Protein AF-A0A060CJ76-F1 (afdb_monomer_lite)

Organism: NCBI:txid335379

Foldseek 3Di:
DDDDLVCCVVVDDPPDQDAMAEQAPLVVRQVSSCVSVVDDAYEHAEHQQFAFAFPPDDHTAHDLVRSLVRVLVNVVVVHYYDYVVQAQAFCPDPNWDWDDPPDTTTTDRARLRNHCAGNVRHGDPSVVSNVVSVCVNDPDDDD

Secondary structure (DSSP, 8-state):
----HHHHHHH--TTSPP-EEESS-HHHHHHHHHHHS-SS--EEEEEESS---BTTSPPP---HHHHHHHHHHHHHTT-EEEEETSB--B--TT---EEESSSEEEBPSB--TT-SB-TTS---TTHHHHHHHHTTTSPPPP-

pLDDT: mean 92.79, std 8.97, range [59.31, 98.69]

InterPro domains:
  IPR001944 Glycoside hydrolase, family 35 [PR00742] (43-58)
  IPR001944 Glycoside hydrolase, family 35 [PR00742] (79-94)
  IPR001944 Glycoside hydrolase, family 35 [PR00742] (105-121)
  IPR001944 Glycoside hydrolase, family 35 [PTHR23421] (7-123)
  IPR017853 Glycoside hydrolase superfamily [SSF51445] (10-125)
  IPR031330 Glycoside hydrolase 35, catalytic domain [PF01301] (5-123)

Radius of gyration: 16.58 Å; chains: 1; bounding box: 44×36×41 Å

Structure (mmCIF, N/CA/C/O backbone):
data_AF-A0A060CJ76-F1
#
_entry.id   AF-A0A060CJ76-F1
#
loop_
_atom_site.group_PDB
_atom_site.id
_atom_site.type_symbol
_atom_site.label_atom_id
_atom_site.label_alt_id
_atom_site.label_comp_id
_atom_site.label_asym_id
_atom_site.label_entity_id
_atom_site.label_seq_id
_atom_site.pdbx_PDB_ins_code
_atom_site.Cartn_x
_atom_site.Cartn_y
_atom_site.Cartn_z
_atom_site.occupancy
_atom_site.B_iso_or_equiv
_atom_site.auth_seq_id
_atom_site.auth_comp_id
_atom_site.auth_asym_id
_atom_site.auth_atom_id
_atom_site.pdbx_PDB_model_num
ATOM 1 N N . ASP A 1 1 ? 7.734 -1.065 7.237 1.00 71.12 1 ASP A N 1
ATOM 2 C CA . ASP A 1 1 ? 6.276 -0.966 7.427 1.00 71.12 1 ASP A CA 1
ATOM 3 C C . ASP A 1 1 ? 5.897 0.174 8.327 1.00 71.12 1 ASP A C 1
ATOM 5 O O . ASP A 1 1 ? 6.659 0.521 9.222 1.00 71.12 1 ASP A O 1
ATOM 9 N N . GLN A 1 2 ? 4.733 0.737 8.042 1.00 89.31 2 GLN A N 1
ATOM 10 C CA . GLN A 1 2 ? 4.087 1.817 8.774 1.00 89.31 2 GLN A CA 1
ATOM 11 C C . GLN A 1 2 ? 2.781 1.249 9.388 1.00 89.31 2 GLN A C 1
ATOM 13 O O . GLN A 1 2 ? 2.511 0.064 9.218 1.00 89.31 2 GLN A O 1
ATOM 18 N N . PRO A 1 3 ? 1.986 2.017 10.146 1.00 93.62 3 PRO A N 1
ATOM 19 C CA . PRO A 1 3 ? 2.357 3.260 10.793 1.00 93.62 3 PRO A CA 1
ATOM 20 C C . PRO A 1 3 ? 3.233 2.997 12.020 1.00 93.62 3 PRO A C 1
ATOM 22 O O . PRO A 1 3 ? 2.982 2.089 12.807 1.00 93.62 3 PRO A O 1
ATOM 25 N N . GLU A 1 4 ? 4.232 3.855 12.207 1.00 95.81 4 GLU A N 1
ATOM 26 C CA . GLU A 1 4 ? 4.876 4.057 13.504 1.00 95.81 4 GLU A CA 1
ATOM 27 C C . GLU A 1 4 ? 4.220 5.263 14.206 1.00 95.81 4 GLU A C 1
ATOM 29 O O . GLU A 1 4 ? 3.794 6.200 13.519 1.00 95.81 4 GLU A O 1
ATOM 34 N N . PRO A 1 5 ? 4.171 5.327 15.552 1.00 96.38 5 PRO A N 1
ATOM 35 C CA . PRO A 1 5 ? 3.492 6.415 16.271 1.00 96.38 5 PRO A CA 1
ATOM 36 C C . PRO A 1 5 ? 3.932 7.825 15.846 1.00 96.38 5 PRO A C 1
ATOM 38 O O . PRO A 1 5 ? 3.129 8.753 15.732 1.00 96.38 5 PRO A O 1
ATOM 41 N N . TRP A 1 6 ? 5.223 8.000 15.556 1.00 96.75 6 TRP A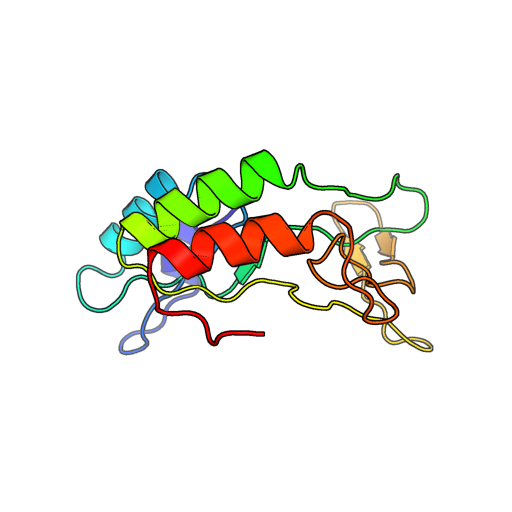 N 1
ATOM 42 C CA . TRP A 1 6 ? 5.762 9.287 15.122 1.00 96.75 6 TRP A CA 1
ATOM 43 C C . TRP A 1 6 ? 5.315 9.685 13.708 1.00 96.75 6 TRP A C 1
ATOM 45 O O . TRP A 1 6 ? 5.239 10.882 13.431 1.00 96.75 6 TRP A O 1
ATOM 55 N N . MET A 1 7 ? 5.006 8.719 12.834 1.00 97.25 7 MET A N 1
ATOM 56 C CA . MET A 1 7 ? 4.479 8.979 11.490 1.00 97.25 7 MET A CA 1
ATOM 57 C C . MET A 1 7 ? 3.061 9.532 11.589 1.00 97.25 7 MET A C 1
ATOM 59 O O . MET A 1 7 ? 2.778 10.570 11.003 1.00 97.25 7 MET A O 1
ATOM 63 N N . LEU A 1 8 ? 2.208 8.908 12.408 1.00 96.88 8 LEU A N 1
ATOM 64 C CA . LEU A 1 8 ? 0.836 9.374 12.641 1.00 96.88 8 LEU A CA 1
ATOM 65 C C . LEU A 1 8 ? 0.837 10.767 13.270 1.00 96.88 8 LEU A C 1
ATOM 67 O O . LEU A 1 8 ? 0.200 11.682 12.756 1.00 96.88 8 LEU A O 1
ATOM 71 N N . LYS A 1 9 ? 1.649 10.975 14.314 1.00 95.50 9 LYS A N 1
ATOM 72 C CA . LYS A 1 9 ? 1.756 12.277 14.987 1.00 95.50 9 LYS A CA 1
ATOM 73 C C . LYS A 1 9 ? 2.182 13.411 14.048 1.00 95.50 9 LYS A C 1
ATOM 75 O O . LYS A 1 9 ? 1.726 14.537 14.222 1.00 95.50 9 LYS A O 1
ATOM 80 N N . ARG A 1 10 ? 3.089 13.148 13.101 1.00 96.69 10 ARG A N 1
ATOM 81 C CA . ARG A 1 10 ? 3.631 14.173 12.188 1.00 96.69 10 ARG A CA 1
ATOM 82 C C . ARG A 1 10 ? 2.855 14.303 10.877 1.00 96.69 10 ARG A C 1
ATOM 84 O O . ARG A 1 10 ? 2.895 15.371 10.282 1.00 96.69 10 ARG A O 1
ATOM 91 N N . GLY A 1 11 ? 2.197 13.236 10.431 1.00 96.31 11 GLY A N 1
ATOM 92 C CA . GLY A 1 11 ? 1.440 13.185 9.179 1.00 96.31 11 GLY A CA 1
ATOM 93 C C . GLY A 1 11 ? -0.042 13.533 9.324 1.00 96.31 11 GLY A C 1
ATOM 94 O O . GLY A 1 11 ? -0.719 13.708 8.318 1.00 96.31 11 GLY A O 1
ATOM 95 N N . SER A 1 12 ? -0.559 13.632 10.553 1.00 95.94 12 SER A N 1
ATOM 96 C CA . SER A 1 12 ? -1.958 13.991 10.814 1.00 95.94 12 SER A CA 1
ATOM 97 C C . SER A 1 12 ? -2.188 15.502 10.907 1.00 95.94 12 SER A C 1
ATOM 99 O O . SER A 1 12 ? -1.306 16.252 11.330 1.00 95.94 12 SER A O 1
ATOM 101 N N . LEU A 1 13 ? -3.415 15.932 10.602 1.00 96.81 13 LEU A N 1
ATOM 102 C CA . LEU A 1 13 ? -3.913 17.279 10.885 1.00 96.81 13 LEU A CA 1
ATOM 103 C C . LEU A 1 13 ? -5.213 17.203 11.701 1.00 96.81 13 LEU A C 1
ATOM 105 O O . LEU A 1 13 ? -6.013 16.289 11.479 1.00 96.81 13 LEU A O 1
ATOM 109 N N . PRO A 1 14 ? -5.466 18.162 12.614 1.00 95.12 14 PRO A N 1
ATOM 110 C CA . PRO A 1 14 ? -6.712 18.205 13.371 1.00 95.12 14 PRO A CA 1
ATOM 111 C C . PRO A 1 14 ? -7.944 18.209 12.459 1.00 95.12 14 PRO A C 1
ATOM 113 O O . PRO A 1 14 ? -8.014 18.971 11.497 1.00 95.12 14 PRO A O 1
ATOM 116 N N . GLY A 1 15 ? -8.926 17.367 12.785 1.00 94.56 15 GLY A N 1
ATOM 117 C CA . GLY A 1 15 ? -10.188 17.264 12.046 1.00 94.56 15 GLY A CA 1
ATOM 118 C C . GLY A 1 15 ? -10.144 16.388 10.790 1.00 94.56 15 GLY A C 1
ATOM 119 O O . GLY A 1 15 ? -11.200 16.141 10.214 1.00 94.56 15 GLY A O 1
ATOM 120 N N . LEU A 1 16 ? -8.974 15.882 10.381 1.00 97.19 16 LEU A N 1
ATOM 121 C CA . LEU A 1 16 ? -8.864 14.934 9.269 1.00 97.19 16 LEU A CA 1
ATOM 122 C C . LEU A 1 16 ? -8.815 13.490 9.778 1.00 97.19 16 LEU A C 1
ATOM 124 O O . LEU A 1 16 ? -8.145 13.189 10.767 1.00 97.19 16 LEU A O 1
ATOM 128 N N . HIS A 1 17 ? -9.524 12.587 9.094 1.00 97.88 17 HIS A N 1
ATOM 129 C CA . HIS A 1 17 ? -9.546 11.170 9.458 1.00 97.88 17 HIS A CA 1
ATOM 130 C C . HIS A 1 17 ? -8.209 10.504 9.128 1.00 97.88 17 HIS A C 1
ATOM 132 O O . HIS A 1 17 ? -7.734 10.587 7.997 1.00 97.88 17 HIS A O 1
ATOM 138 N N . MET A 1 18 ? -7.612 9.826 10.106 1.00 98.06 18 MET A N 1
ATOM 139 C CA . MET A 1 18 ? -6.364 9.093 9.906 1.00 98.06 18 MET A CA 1
ATOM 140 C C . MET A 1 18 ? -6.621 7.694 9.349 1.00 98.06 18 MET A C 1
ATOM 142 O O . MET A 1 18 ? -7.508 6.973 9.803 1.00 98.06 18 MET A O 1
ATOM 146 N N . THR A 1 19 ? -5.778 7.301 8.402 1.00 97.88 19 THR A N 1
ATOM 147 C CA . THR A 1 19 ? -5.668 5.936 7.877 1.00 97.88 19 THR A CA 1
ATOM 148 C C . THR A 1 19 ? -4.204 5.503 7.948 1.00 97.88 19 THR A C 1
ATOM 150 O O . THR A 1 19 ? -3.343 6.291 8.350 1.00 97.88 19 THR A O 1
ATOM 153 N N . ALA A 1 20 ? -3.914 4.253 7.606 1.00 97.19 20 ALA A N 1
ATOM 154 C CA . ALA A 1 20 ? -2.566 3.699 7.656 1.00 97.19 20 ALA A CA 1
ATOM 155 C C . ALA A 1 20 ? -2.183 3.003 6.342 1.00 97.19 20 ALA A C 1
ATOM 157 O O . ALA A 1 20 ? -3.060 2.677 5.550 1.00 97.19 20 ALA A O 1
ATOM 158 N N . SER A 1 21 ? -0.889 2.749 6.143 1.00 97.62 21 SER A N 1
ATOM 159 C CA . SER A 1 21 ? -0.358 1.998 4.997 1.00 97.62 21 SER A CA 1
ATOM 160 C C . SER A 1 21 ? 0.602 0.916 5.489 1.00 97.62 21 SER A C 1
ATOM 162 O O . SER A 1 21 ? 1.498 1.208 6.284 1.00 97.62 21 SER A O 1
ATOM 164 N N . PHE A 1 22 ? 0.404 -0.336 5.079 1.00 97.38 22 PHE A N 1
ATOM 165 C CA . PHE A 1 22 ? 1.219 -1.484 5.497 1.00 97.38 22 PHE A CA 1
ATOM 166 C C . PHE A 1 22 ? 0.949 -2.722 4.644 1.00 97.38 22 PHE A C 1
ATOM 168 O O . PHE A 1 22 ? -0.153 -2.890 4.150 1.00 97.38 22 PHE A O 1
ATOM 175 N N . GLY A 1 23 ? 1.925 -3.624 4.521 1.00 93.62 23 GLY A N 1
ATOM 176 C CA . GLY A 1 23 ? 1.761 -4.895 3.793 1.00 93.62 23 GLY A CA 1
ATOM 177 C C . GLY A 1 23 ? 1.665 -6.146 4.670 1.00 93.62 23 GLY A C 1
ATOM 178 O O . GLY A 1 23 ? 1.495 -7.246 4.162 1.00 93.62 23 GLY A O 1
ATOM 179 N N . SER A 1 24 ? 1.843 -6.013 5.988 1.00 95.00 24 SER A N 1
ATOM 180 C CA . SER A 1 24 ? 1.803 -7.143 6.923 1.00 95.00 24 SER A CA 1
ATOM 181 C C . SER A 1 24 ? 1.626 -6.687 8.371 1.00 95.00 24 SER A C 1
ATOM 183 O O . SER A 1 24 ? 1.742 -5.494 8.678 1.00 95.00 24 SER A O 1
ATOM 185 N N . ARG A 1 25 ? 1.424 -7.660 9.271 1.00 97.00 25 ARG A N 1
ATOM 186 C CA . ARG A 1 25 ? 1.213 -7.468 10.714 1.00 97.00 25 ARG A CA 1
ATOM 187 C C . ARG A 1 25 ? -0.020 -6.617 10.980 1.00 97.00 25 ARG A C 1
ATOM 189 O O . ARG A 1 25 ? -0.002 -5.734 11.838 1.00 97.00 25 ARG A O 1
ATOM 196 N N . SER A 1 26 ? -1.090 -6.904 10.240 1.00 97.56 26 SER A N 1
ATOM 197 C CA . SER A 1 26 ? -2.334 -6.133 10.263 1.00 97.56 26 SER A CA 1
ATOM 198 C C . SER A 1 26 ? -2.845 -5.852 11.677 1.00 97.56 26 SER A C 1
ATOM 200 O O . SER A 1 26 ? -3.227 -4.724 11.967 1.00 97.56 26 SER A O 1
ATOM 202 N N . ASP A 1 27 ? -2.781 -6.826 12.585 1.00 97.38 27 ASP A N 1
ATOM 203 C CA . ASP A 1 27 ? -3.251 -6.654 13.963 1.00 97.38 27 ASP A CA 1
ATOM 204 C C . ASP A 1 27 ? -2.476 -5.560 14.731 1.00 97.38 27 ASP A C 1
ATOM 206 O O . ASP A 1 27 ? -3.053 -4.584 15.210 1.00 97.38 27 ASP A O 1
ATOM 210 N N . GLU A 1 28 ? -1.143 -5.648 14.739 1.00 98.00 28 GLU A N 1
ATOM 211 C CA . GLU A 1 28 ? -0.247 -4.666 15.371 1.00 98.00 28 GLU A CA 1
ATOM 212 C C . GLU A 1 28 ? -0.423 -3.260 14.764 1.00 98.00 28 GLU A C 1
ATOM 214 O O . GLU A 1 28 ? -0.433 -2.238 15.465 1.00 98.00 28 GLU A O 1
ATOM 219 N N . ARG A 1 29 ? -0.571 -3.190 13.434 1.00 97.94 29 ARG A N 1
ATOM 220 C CA . ARG A 1 29 ? -0.695 -1.917 12.707 1.00 97.94 29 ARG A CA 1
ATOM 221 C C . ARG A 1 29 ? -2.043 -1.248 12.941 1.00 97.94 29 ARG A C 1
ATOM 223 O O . ARG A 1 29 ? -2.092 -0.028 13.123 1.00 97.94 29 ARG A O 1
ATOM 230 N N . LEU A 1 30 ? -3.116 -2.030 13.009 1.00 98.25 30 LEU A N 1
ATOM 231 C CA . LEU A 1 30 ? -4.449 -1.540 13.337 1.00 98.25 30 LEU A CA 1
ATOM 232 C C . LEU A 1 30 ? -4.554 -1.086 14.797 1.00 98.25 30 LEU A C 1
ATOM 234 O O . LEU A 1 30 ? -5.196 -0.068 15.056 1.00 98.25 30 LEU A O 1
ATOM 238 N N . ASP A 1 31 ? -3.877 -1.754 15.734 1.00 98.19 31 ASP A N 1
ATOM 239 C CA . ASP A 1 31 ? -3.800 -1.301 17.130 1.00 98.19 31 ASP A CA 1
ATOM 240 C C . ASP A 1 31 ? -3.072 0.039 17.250 1.00 98.19 31 ASP A C 1
ATOM 242 O O . ASP A 1 31 ? -3.553 0.967 17.911 1.00 98.19 31 ASP A O 1
ATOM 246 N N . THR A 1 32 ? -1.953 0.183 16.536 1.00 98.25 32 THR A N 1
ATOM 247 C CA . THR A 1 32 ? -1.203 1.444 16.484 1.00 98.25 32 THR A CA 1
ATOM 248 C C . THR A 1 32 ? -2.054 2.575 15.904 1.00 98.25 32 THR A C 1
ATOM 250 O O . THR A 1 32 ? -2.068 3.681 16.456 1.00 98.25 32 THR A O 1
ATOM 253 N N . LEU A 1 33 ? -2.804 2.308 14.826 1.00 98.06 33 LEU A N 1
ATOM 254 C CA . LEU A 1 33 ? -3.738 3.275 14.247 1.00 98.06 33 LEU A CA 1
ATOM 255 C C . LEU A 1 33 ? -4.857 3.631 15.233 1.00 98.06 33 LEU A C 1
ATOM 257 O O . LEU A 1 33 ? -5.110 4.814 15.448 1.00 98.06 33 LEU A O 1
ATOM 261 N N . ARG A 1 34 ? -5.500 2.645 15.872 1.00 98.12 34 ARG A N 1
ATOM 262 C CA . ARG A 1 34 ? -6.609 2.877 16.814 1.00 98.12 34 ARG A CA 1
ATOM 263 C C . ARG A 1 34 ? -6.187 3.724 18.013 1.00 98.12 34 ARG A C 1
ATOM 265 O O . ARG A 1 34 ? -6.968 4.562 18.454 1.00 98.12 34 ARG A O 1
ATOM 272 N N . ALA A 1 35 ? -4.959 3.563 18.508 1.00 97.81 35 ALA A N 1
ATOM 273 C CA . ALA A 1 35 ? -4.432 4.388 19.596 1.00 97.81 35 ALA A CA 1
ATOM 274 C C . ALA A 1 35 ? -4.355 5.887 19.237 1.00 97.81 35 ALA A C 1
ATOM 276 O O . ALA A 1 35 ? -4.461 6.735 20.121 1.00 97.81 35 ALA A O 1
ATOM 277 N N . HIS A 1 36 ? -4.196 6.218 17.951 1.00 97.06 36 HIS A N 1
ATOM 278 C CA . HIS A 1 36 ? -4.121 7.599 17.462 1.00 97.06 36 HIS A CA 1
ATOM 279 C C . HIS A 1 36 ? -5.444 8.091 16.867 1.00 97.06 36 HIS A C 1
ATOM 281 O O . HIS A 1 36 ? -5.713 9.287 16.924 1.00 97.06 36 HIS A O 1
ATOM 287 N N . GLN A 1 37 ? -6.279 7.185 16.350 1.00 97.12 37 GLN A N 1
ATOM 288 C CA . GLN A 1 37 ? -7.626 7.443 15.847 1.00 97.12 37 GLN A CA 1
ATOM 289 C C . GLN A 1 37 ? -8.653 6.635 16.660 1.00 97.12 37 GLN A C 1
ATOM 291 O O . GLN A 1 37 ? -9.104 5.576 16.210 1.00 97.12 37 GLN A O 1
ATOM 296 N N . PRO A 1 38 ? -9.027 7.089 17.875 1.00 97.06 38 PRO A N 1
ATOM 297 C CA . PRO A 1 38 ? -9.794 6.275 18.823 1.00 97.06 38 PRO A CA 1
ATOM 298 C C . PRO A 1 38 ? -11.212 5.936 18.358 1.00 97.06 38 PRO A C 1
ATOM 300 O O . PRO A 1 38 ? -11.798 4.967 18.832 1.00 97.06 38 PRO A O 1
ATOM 303 N N . THR A 1 39 ? -11.767 6.714 17.426 1.00 96.50 39 THR A N 1
ATOM 304 C CA . THR A 1 39 ? -13.134 6.559 16.914 1.00 96.50 39 THR A CA 1
ATOM 305 C C . THR A 1 39 ? -13.155 6.452 15.389 1.00 96.50 39 THR A C 1
ATOM 307 O O . THR A 1 39 ? -12.150 6.666 14.716 1.00 96.50 39 THR A O 1
ATOM 310 N N . GLY A 1 40 ? -14.302 6.067 14.826 1.00 96.94 40 GLY A N 1
ATOM 311 C CA . GLY A 1 40 ? -14.470 5.929 13.378 1.00 96.94 40 GLY A CA 1
ATOM 312 C C . GLY A 1 40 ? -13.853 4.650 12.790 1.00 96.94 40 GLY A C 1
ATOM 313 O O . GLY A 1 40 ? -13.334 3.803 13.534 1.00 96.94 40 GLY A O 1
ATOM 314 N N . PRO A 1 41 ? -13.941 4.485 11.459 1.00 97.94 41 PRO A N 1
ATOM 315 C CA . PRO A 1 41 ? -13.511 3.269 10.779 1.00 97.94 41 PRO A CA 1
ATOM 316 C C . PRO A 1 41 ? -11.989 3.112 10.806 1.00 97.94 41 PRO A C 1
ATOM 318 O O . PRO A 1 41 ? -11.243 4.088 10.693 1.00 97.94 41 PRO A O 1
ATOM 321 N N . LEU A 1 42 ? -11.538 1.864 10.921 1.00 98.44 42 LEU A N 1
ATOM 322 C CA . LEU A 1 42 ? -10.158 1.499 10.620 1.00 98.44 42 LEU A CA 1
ATOM 323 C C . LEU A 1 42 ? -10.022 1.295 9.117 1.00 98.44 42 LEU A C 1
ATOM 325 O O . LEU A 1 42 ? -10.907 0.714 8.492 1.00 98.44 42 LEU A O 1
ATOM 329 N N . MET A 1 43 ? -8.919 1.764 8.544 1.00 98.31 43 MET A N 1
ATOM 330 C CA . MET A 1 43 ? -8.655 1.594 7.123 1.00 98.31 43 MET A CA 1
ATOM 331 C C . MET A 1 43 ? -7.157 1.512 6.849 1.00 98.31 43 MET A C 1
ATOM 333 O O . MET A 1 43 ? -6.396 2.370 7.312 1.00 98.31 43 MET A O 1
ATOM 337 N N . SER A 1 44 ? -6.763 0.509 6.060 1.00 98.12 44 SER A N 1
ATOM 338 C CA . SER A 1 44 ? -5.491 0.535 5.340 1.00 98.12 44 SER A CA 1
ATOM 339 C C . SER A 1 44 ? -5.713 1.185 3.976 1.00 98.12 44 SER A C 1
ATOM 341 O O . SER A 1 44 ? -6.409 0.628 3.125 1.00 98.12 44 SER A O 1
ATOM 343 N N . SER A 1 45 ? -5.172 2.386 3.786 1.00 98.06 45 SER A N 1
ATOM 344 C CA . SER A 1 45 ? -5.242 3.123 2.519 1.00 98.06 45 SER A CA 1
ATOM 345 C C . SER A 1 45 ? -4.257 2.599 1.482 1.00 98.06 45 SER A C 1
ATOM 347 O O . SER A 1 45 ? -4.467 2.815 0.292 1.00 98.06 45 SER A O 1
ATOM 349 N N . GLU A 1 46 ? -3.217 1.890 1.910 1.00 98.06 46 GLU A N 1
ATOM 350 C CA . GLU A 1 46 ? -2.352 1.120 1.023 1.00 98.06 46 GLU A CA 1
ATOM 351 C C . GLU A 1 46 ? -1.976 -0.185 1.720 1.00 98.06 46 GLU A C 1
ATOM 353 O O . GLU A 1 46 ? -1.144 -0.210 2.632 1.00 98.06 46 GLU A O 1
ATOM 358 N N . TYR A 1 47 ? -2.618 -1.270 1.299 1.00 97.12 47 TYR A N 1
ATOM 359 C CA . TYR A 1 47 ? -2.209 -2.614 1.659 1.00 97.12 47 TYR A CA 1
ATOM 360 C C . TYR A 1 47 ? -1.204 -3.128 0.635 1.00 97.12 47 TYR A C 1
ATOM 362 O O . TYR A 1 47 ? -1.591 -3.417 -0.495 1.00 97.12 47 TYR A O 1
ATOM 370 N N . TRP A 1 48 ? 0.072 -3.198 1.017 1.00 95.44 48 TRP A N 1
ATOM 371 C CA . TRP A 1 48 ? 1.150 -3.601 0.111 1.00 95.44 48 TRP A CA 1
ATOM 372 C C . TRP A 1 48 ? 1.249 -5.124 0.017 1.00 95.44 48 TRP A C 1
ATOM 374 O O . TRP A 1 48 ? 1.965 -5.757 0.790 1.00 95.44 48 TRP A O 1
ATOM 384 N N . ASP A 1 49 ? 0.527 -5.706 -0.936 1.00 89.31 49 ASP A N 1
ATOM 385 C CA . ASP A 1 49 ? 0.561 -7.138 -1.256 1.00 89.31 49 ASP A CA 1
ATOM 386 C C . ASP A 1 49 ? 1.665 -7.512 -2.260 1.00 89.31 49 ASP A C 1
ATOM 388 O O . ASP A 1 49 ? 1.852 -8.685 -2.575 1.00 89.31 49 ASP A O 1
ATOM 392 N N . GLY A 1 50 ? 2.453 -6.525 -2.679 1.00 93.25 50 GLY A N 1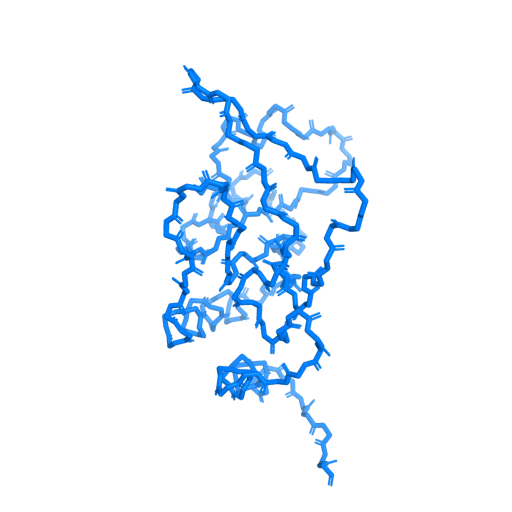
ATOM 393 C CA . GLY A 1 50 ? 3.569 -6.619 -3.612 1.00 93.25 50 GLY A CA 1
ATOM 394 C C . GLY A 1 50 ? 4.599 -5.514 -3.360 1.00 93.25 50 GLY A C 1
ATOM 395 O O . GLY A 1 50 ? 4.510 -4.795 -2.357 1.00 93.25 50 GLY A O 1
ATOM 396 N N . TRP A 1 51 ? 5.580 -5.356 -4.252 1.00 96.44 51 TRP A N 1
ATOM 397 C CA . TRP A 1 51 ? 6.546 -4.255 -4.178 1.00 96.44 51 TRP A CA 1
ATOM 398 C C . TRP A 1 51 ? 7.145 -3.904 -5.545 1.00 96.44 51 TRP A C 1
ATOM 400 O O . TRP A 1 51 ? 7.201 -4.732 -6.447 1.00 96.44 51 TRP A O 1
ATOM 410 N N . PHE A 1 52 ? 7.629 -2.671 -5.696 1.00 97.00 52 PHE A N 1
ATOM 411 C CA . PHE A 1 52 ? 8.288 -2.213 -6.922 1.00 97.00 52 PHE A CA 1
ATOM 412 C C . PHE A 1 52 ? 9.780 -2.577 -6.949 1.00 97.00 52 PHE A C 1
ATOM 414 O O . PHE A 1 52 ? 10.427 -2.724 -5.909 1.00 97.00 52 PHE A O 1
ATOM 421 N N . ASP A 1 53 ? 10.361 -2.599 -8.148 1.00 98.00 53 ASP A N 1
ATOM 422 C CA . ASP A 1 53 ? 11.771 -2.925 -8.351 1.00 98.00 53 ASP A CA 1
ATOM 423 C C . ASP A 1 53 ? 12.643 -1.709 -8.640 1.00 98.00 53 ASP A C 1
ATOM 425 O O . ASP A 1 53 ? 12.191 -0.654 -9.085 1.00 98.00 53 ASP A O 1
ATOM 429 N N . SER A 1 54 ? 13.941 -1.876 -8.401 1.00 97.94 54 SER A N 1
ATOM 430 C CA . SER A 1 54 ? 14.970 -0.948 -8.858 1.00 97.94 54 SER A CA 1
ATOM 431 C C . SER A 1 54 ? 15.903 -1.648 -9.839 1.00 97.94 54 SER A C 1
ATOM 433 O O . SER A 1 54 ? 16.118 -2.858 -9.765 1.00 97.94 54 SER A O 1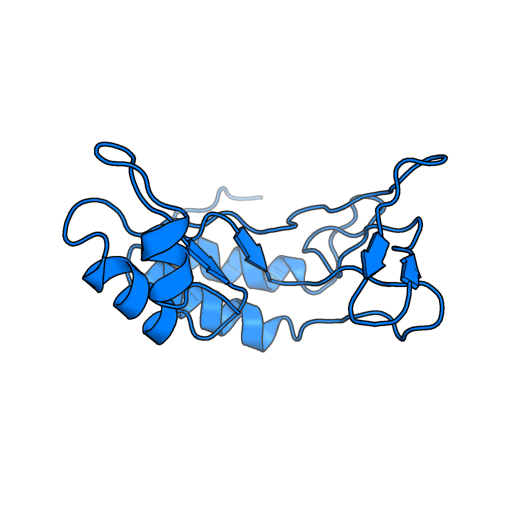
ATOM 435 N N . TRP A 1 55 ? 16.492 -0.899 -10.768 1.00 97.50 55 TRP A N 1
ATOM 436 C CA . TRP A 1 55 ? 17.451 -1.481 -11.706 1.00 97.50 55 TRP A CA 1
ATOM 437 C C . TRP A 1 55 ? 18.626 -2.144 -10.973 1.00 97.50 55 TRP A C 1
ATOM 439 O O . TRP A 1 55 ? 19.223 -1.559 -10.071 1.00 97.50 55 TRP A O 1
ATOM 449 N N . GLY A 1 56 ? 18.968 -3.368 -11.387 1.00 95.44 56 GLY A N 1
ATOM 450 C CA . GLY A 1 56 ? 20.060 -4.150 -10.801 1.00 95.44 56 GLY A CA 1
ATOM 451 C C . GLY A 1 56 ? 19.689 -4.953 -9.549 1.00 95.44 56 GLY A C 1
ATOM 452 O O . GLY A 1 56 ? 20.554 -5.653 -9.024 1.00 95.44 56 GLY A O 1
ATOM 453 N N . THR A 1 57 ? 18.437 -4.897 -9.078 1.00 95.50 57 THR A N 1
ATOM 454 C CA . THR A 1 57 ? 17.946 -5.758 -7.989 1.00 95.50 57 THR A CA 1
ATOM 455 C C . THR A 1 57 ? 17.238 -7.000 -8.526 1.00 95.50 57 THR A C 1
ATOM 457 O O . THR A 1 57 ? 16.896 -7.089 -9.705 1.00 95.50 57 THR A O 1
ATOM 460 N N . HIS A 1 58 ? 17.007 -7.978 -7.650 1.00 97.06 58 HIS A N 1
ATOM 461 C CA . HIS A 1 58 ? 16.063 -9.053 -7.942 1.00 97.06 58 HIS A CA 1
ATOM 462 C C . HIS A 1 58 ? 14.632 -8.509 -7.949 1.00 97.06 58 HIS A C 1
ATOM 464 O O . HIS A 1 58 ? 14.335 -7.570 -7.210 1.00 97.06 58 HIS A O 1
ATOM 470 N N . HIS A 1 59 ? 13.780 -9.127 -8.766 1.00 96.56 59 HIS A N 1
ATOM 471 C CA . HIS A 1 59 ? 12.347 -8.859 -8.785 1.00 96.56 59 HIS A CA 1
ATOM 472 C C . HIS A 1 59 ? 11.727 -9.218 -7.430 1.00 96.56 59 HIS A C 1
ATOM 474 O O . HIS A 1 59 ? 11.935 -10.331 -6.927 1.00 96.56 59 HIS A O 1
ATOM 480 N N . HIS A 1 60 ? 11.007 -8.275 -6.826 1.00 94.81 60 HIS A N 1
ATOM 481 C CA . HIS A 1 60 ? 10.272 -8.515 -5.592 1.00 94.81 60 HIS A CA 1
ATOM 482 C C . HIS A 1 60 ? 9.072 -9.411 -5.870 1.00 94.81 60 HIS A C 1
ATOM 484 O O . HIS A 1 60 ? 8.336 -9.203 -6.823 1.00 94.81 60 HIS A O 1
ATOM 490 N N . THR A 1 61 ? 8.876 -10.407 -5.008 1.00 91.81 61 THR A N 1
ATOM 491 C CA . THR A 1 61 ? 7.684 -11.255 -5.031 1.00 91.81 61 THR A CA 1
ATOM 492 C C . THR A 1 61 ? 7.168 -11.452 -3.615 1.00 91.81 61 THR A C 1
ATOM 494 O O . THR A 1 61 ? 7.947 -11.547 -2.659 1.00 91.81 61 THR A O 1
ATOM 497 N N . THR A 1 62 ? 5.854 -11.546 -3.484 1.00 86.75 62 THR A N 1
ATOM 498 C CA . THR A 1 62 ? 5.141 -11.780 -2.239 1.00 86.75 62 THR A CA 1
ATOM 499 C C . THR A 1 62 ? 4.505 -13.160 -2.273 1.00 86.75 62 THR A C 1
ATOM 501 O O . THR A 1 62 ? 3.877 -13.599 -3.237 1.00 86.75 62 THR A O 1
ATOM 504 N N . LYS A 1 63 ? 4.615 -13.892 -1.164 1.00 89.56 63 LYS A N 1
ATOM 505 C CA . LYS A 1 63 ? 3.910 -15.167 -1.038 1.00 89.56 63 LYS A CA 1
ATOM 506 C C . LYS A 1 63 ? 2.415 -14.900 -0.897 1.00 89.56 63 LYS A C 1
ATOM 508 O O . LYS A 1 63 ? 1.945 -14.530 0.173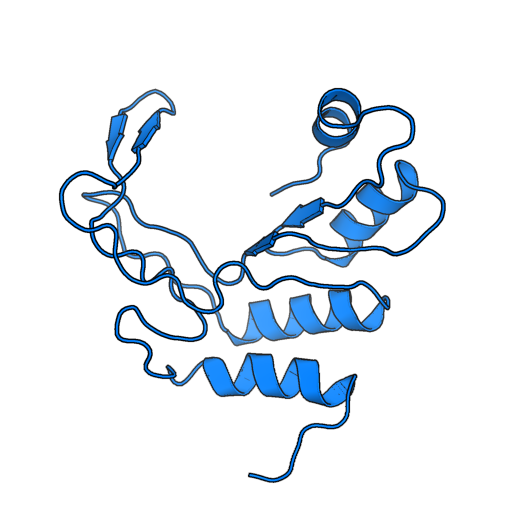 1.00 89.56 63 LYS A O 1
ATOM 513 N N . ALA A 1 64 ? 1.655 -15.197 -1.948 1.00 85.69 64 ALA A N 1
ATOM 514 C CA . ALA A 1 64 ? 0.205 -14.986 -1.981 1.00 85.69 64 ALA A CA 1
ATOM 515 C C . ALA A 1 64 ? -0.565 -15.625 -0.805 1.00 85.69 64 ALA A C 1
ATOM 517 O O . ALA A 1 64 ? -1.631 -15.147 -0.434 1.00 85.69 64 ALA A O 1
ATOM 518 N N . ALA A 1 65 ? -0.059 -16.718 -0.221 1.00 88.75 65 ALA A N 1
ATOM 519 C CA . ALA A 1 65 ? -0.671 -17.334 0.958 1.00 88.75 65 ALA A CA 1
ATOM 520 C C . ALA A 1 65 ? -0.517 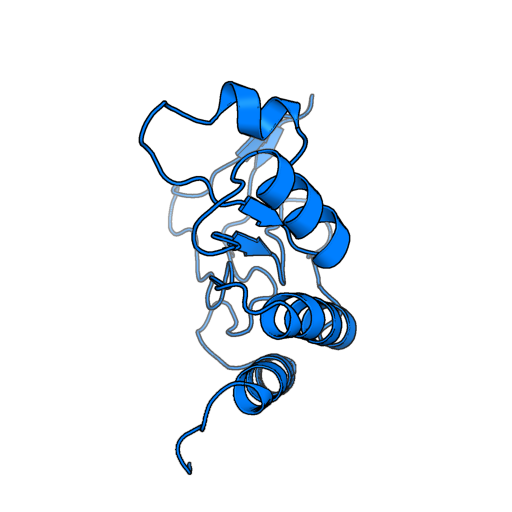-16.474 2.224 1.00 88.75 65 ALA A C 1
ATOM 522 O O . ALA A 1 65 ? -1.474 -16.358 2.986 1.00 88.75 65 ALA A O 1
ATOM 523 N N . ASP A 1 66 ? 0.649 -15.856 2.415 1.00 90.94 66 ASP A N 1
ATOM 524 C CA . ASP A 1 66 ? 0.942 -15.027 3.585 1.00 90.94 66 ASP A CA 1
ATOM 525 C C . ASP A 1 66 ? 0.155 -13.710 3.500 1.00 90.94 66 ASP A C 1
ATOM 527 O O . ASP A 1 66 ? -0.516 -13.334 4.459 1.00 90.94 66 ASP A O 1
ATOM 531 N N . ALA A 1 67 ? 0.132 -13.078 2.320 1.00 91.25 67 ALA A N 1
ATOM 532 C CA . ALA A 1 67 ? -0.677 -11.884 2.067 1.00 91.25 67 ALA A CA 1
ATOM 533 C C . ALA A 1 67 ? -2.181 -12.156 2.246 1.00 91.25 67 ALA A C 1
ATOM 535 O O . ALA A 1 67 ? -2.880 -11.394 2.904 1.00 91.25 67 ALA A O 1
ATOM 536 N N . ALA A 1 68 ? -2.700 -13.277 1.729 1.00 91.19 68 ALA A N 1
ATOM 537 C CA . ALA A 1 68 ? -4.117 -13.613 1.887 1.00 91.19 68 ALA A CA 1
ATOM 538 C C . ALA A 1 68 ? -4.514 -13.888 3.348 1.00 91.19 68 ALA A C 1
ATOM 540 O O . ALA A 1 68 ? -5.653 -13.596 3.723 1.00 91.19 68 ALA A O 1
ATOM 541 N N . ALA A 1 69 ? -3.607 -14.459 4.150 1.00 93.31 69 ALA A N 1
ATOM 542 C CA . ALA A 1 69 ? -3.823 -14.704 5.574 1.00 93.31 69 ALA A CA 1
ATOM 543 C C . ALA A 1 69 ? -3.782 -13.405 6.390 1.00 93.31 69 ALA A C 1
ATOM 545 O O . ALA A 1 69 ? -4.620 -13.204 7.263 1.00 93.31 69 ALA A O 1
ATOM 546 N N . ASP A 1 70 ? -2.851 -12.501 6.095 1.00 95.50 70 ASP A N 1
ATOM 547 C CA . ASP A 1 70 ? -2.783 -11.206 6.773 1.00 95.50 70 ASP A CA 1
ATOM 548 C C . ASP A 1 70 ? -3.953 -10.282 6.368 1.00 95.50 70 ASP A C 1
ATOM 550 O O . ASP A 1 70 ? -4.569 -9.658 7.233 1.00 95.50 70 ASP A O 1
ATOM 554 N N . LEU A 1 71 ? -4.359 -10.291 5.093 1.00 95.19 71 LEU A N 1
ATOM 555 C CA . LEU A 1 71 ? -5.570 -9.608 4.623 1.00 95.19 71 LEU A CA 1
ATOM 556 C C . LEU A 1 71 ? -6.834 -10.116 5.336 1.00 95.19 71 LEU A C 1
ATOM 558 O O . LEU A 1 71 ? -7.732 -9.333 5.639 1.00 95.19 71 LEU A O 1
ATOM 562 N N . ASP A 1 72 ? -6.907 -11.414 5.633 1.00 95.25 72 ASP A N 1
ATOM 563 C CA . ASP A 1 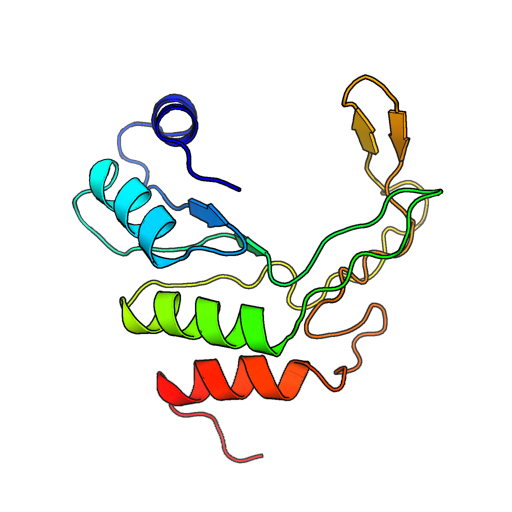72 ? -8.003 -11.994 6.414 1.00 95.25 72 ASP A CA 1
ATOM 564 C C . ASP A 1 72 ? -8.045 -11.446 7.845 1.00 95.25 72 ASP A C 1
ATOM 566 O O . ASP A 1 72 ? -9.119 -11.137 8.350 1.00 95.25 72 ASP A O 1
ATOM 570 N N . VAL A 1 73 ? -6.886 -11.252 8.481 1.00 96.81 73 VAL A N 1
ATOM 571 C CA . VAL A 1 73 ? -6.802 -10.602 9.800 1.00 96.81 73 VAL A CA 1
ATOM 572 C C . VAL A 1 73 ? -7.310 -9.161 9.728 1.00 96.81 73 VAL A C 1
ATOM 574 O O . VAL A 1 73 ? -8.097 -8.747 10.579 1.00 96.81 73 VAL A O 1
ATOM 577 N N . LEU A 1 74 ? -6.901 -8.401 8.707 1.00 97.38 74 LEU A N 1
ATOM 578 C CA . LEU A 1 74 ? -7.357 -7.024 8.501 1.00 97.38 74 LEU A CA 1
ATOM 579 C C . LEU A 1 74 ? -8.883 -6.954 8.368 1.00 97.38 74 LEU A C 1
ATOM 581 O O . LEU A 1 74 ? -9.539 -6.207 9.101 1.00 97.38 74 LEU A O 1
ATOM 585 N N . LEU A 1 75 ? -9.446 -7.739 7.446 1.00 97.12 75 LEU A N 1
ATOM 586 C CA . LEU A 1 75 ? -10.883 -7.751 7.168 1.00 97.12 75 LEU A CA 1
ATOM 587 C C . LEU A 1 75 ? -11.685 -8.307 8.353 1.00 97.12 75 LEU A C 1
ATOM 589 O O . LEU A 1 75 ? -12.735 -7.764 8.692 1.00 97.12 75 LEU A O 1
ATOM 593 N N . GLY A 1 76 ? -11.154 -9.314 9.053 1.00 97.06 76 GLY A N 1
ATOM 594 C CA . GLY A 1 76 ? -11.734 -9.888 10.269 1.00 97.06 76 GLY A CA 1
ATOM 595 C C . GLY A 1 76 ? -11.861 -8.896 11.426 1.00 97.06 76 GLY A C 1
ATOM 596 O O . GLY A 1 76 ? -12.735 -9.046 12.280 1.00 97.06 76 GLY A O 1
ATOM 597 N N . ARG A 1 77 ? -11.053 -7.830 11.431 1.00 97.12 77 ARG A N 1
ATOM 598 C CA . ARG A 1 77 ? -11.185 -6.701 12.366 1.00 97.12 77 ARG A CA 1
ATOM 599 C C . ARG A 1 77 ? -12.186 -5.633 11.915 1.00 97.12 77 ARG A C 1
ATOM 601 O O . ARG A 1 77 ? -12.312 -4.604 12.580 1.00 97.12 77 ARG A O 1
ATOM 608 N N . GLY A 1 78 ? -12.888 -5.855 10.804 1.00 96.50 78 GLY A N 1
ATOM 609 C CA . GLY A 1 78 ? -13.835 -4.906 10.221 1.00 96.50 78 GLY A CA 1
ATOM 610 C C . GLY A 1 78 ? -13.167 -3.659 9.642 1.00 96.50 78 GLY A C 1
ATOM 611 O O . GLY A 1 78 ? -13.819 -2.620 9.529 1.00 96.50 78 GLY A O 1
ATOM 612 N N . ALA A 1 79 ? -11.868 -3.722 9.333 1.00 98.19 79 ALA A N 1
ATOM 613 C CA . ALA A 1 79 ? -11.165 -2.617 8.700 1.00 98.19 79 ALA A CA 1
ATOM 614 C C . ALA A 1 79 ? -11.434 -2.592 7.187 1.00 98.19 79 ALA A C 1
ATOM 616 O O . ALA A 1 79 ? -11.497 -3.632 6.533 1.00 98.19 79 ALA A O 1
ATOM 617 N N . SER A 1 80 ? -11.546 -1.389 6.628 1.00 98.19 80 SER A N 1
ATOM 618 C CA . SER A 1 80 ? -11.554 -1.179 5.180 1.00 98.19 80 SER A CA 1
ATOM 619 C C . SER A 1 80 ? -10.141 -1.306 4.607 1.00 98.19 80 SER A C 1
ATOM 621 O O . SER A 1 80 ? -9.148 -1.065 5.300 1.00 98.19 80 SER A O 1
ATOM 623 N N . VAL A 1 81 ? -10.032 -1.638 3.323 1.00 97.56 81 VAL A N 1
ATOM 624 C CA . VAL A 1 81 ? -8.740 -1.843 2.660 1.00 97.56 81 VAL A CA 1
ATOM 625 C C . VAL A 1 81 ? -8.740 -1.301 1.238 1.00 97.56 81 VAL A C 1
ATOM 627 O O . VAL A 1 81 ? -9.742 -1.394 0.532 1.00 97.56 81 VAL A O 1
ATOM 630 N N . ASN A 1 82 ? -7.597 -0.769 0.822 1.00 97.62 82 ASN A N 1
ATOM 631 C CA . ASN A 1 82 ? -7.244 -0.528 -0.570 1.00 97.62 82 ASN A CA 1
ATOM 632 C C . ASN A 1 82 ? -5.992 -1.352 -0.916 1.00 97.62 82 ASN A C 1
ATOM 634 O O . ASN A 1 82 ? -4.966 -1.201 -0.253 1.00 97.62 82 ASN A O 1
ATOM 638 N N . LEU A 1 83 ? -6.078 -2.225 -1.924 1.00 94.88 83 LEU A N 1
ATOM 639 C CA . LEU A 1 83 ? -4.964 -3.077 -2.359 1.00 94.88 83 LEU A CA 1
ATOM 640 C C . LEU A 1 83 ? -4.005 -2.268 -3.238 1.00 94.88 83 LEU A C 1
ATOM 642 O O . LEU A 1 83 ? -4.383 -1.809 -4.319 1.00 94.88 83 LEU A O 1
ATOM 646 N N . TYR A 1 84 ? -2.775 -2.087 -2.760 1.00 96.44 84 TYR A N 1
ATOM 647 C CA . TYR A 1 84 ? -1.738 -1.322 -3.440 1.00 96.44 84 TYR A CA 1
ATOM 648 C C . TYR A 1 84 ? -0.591 -2.262 -3.850 1.00 96.44 84 TYR A C 1
ATOM 650 O O . TYR A 1 84 ? 0.231 -2.621 -3.013 1.00 96.44 84 TYR A O 1
ATOM 658 N N . MET A 1 85 ? -0.463 -2.661 -5.111 1.00 95.56 85 MET A N 1
ATOM 659 C CA . MET A 1 85 ? -1.313 -2.333 -6.261 1.00 95.56 85 MET A CA 1
ATOM 660 C C . MET A 1 85 ? -2.204 -3.513 -6.608 1.00 95.56 85 MET A C 1
ATOM 662 O O . MET A 1 85 ? -1.712 -4.622 -6.731 1.00 95.56 85 MET A O 1
ATOM 666 N N . PHE A 1 86 ? -3.486 -3.271 -6.892 1.00 94.12 86 PHE A N 1
ATOM 667 C CA . PHE A 1 86 ? -4.303 -4.296 -7.548 1.00 94.12 86 PHE A CA 1
ATOM 668 C C . PHE A 1 86 ? -3.850 -4.554 -8.999 1.00 94.12 86 PHE A C 1
ATOM 670 O O . PHE A 1 86 ? -3.827 -5.690 -9.460 1.00 94.12 86 PHE A O 1
ATOM 677 N N . HIS A 1 87 ? -3.472 -3.489 -9.708 1.00 95.88 87 HIS A N 1
ATOM 678 C CA . HIS A 1 87 ? -2.823 -3.517 -11.017 1.00 95.88 87 HIS A CA 1
ATOM 679 C C . HIS A 1 87 ? -1.824 -2.363 -11.069 1.00 95.88 87 HIS A C 1
ATOM 681 O O . HIS A 1 87 ? -2.220 -1.208 -10.895 1.00 95.88 87 HIS A O 1
ATOM 687 N N . GLY A 1 88 ? -0.541 -2.669 -11.252 1.00 96.69 88 GLY A N 1
ATOM 688 C CA . GLY A 1 88 ? 0.505 -1.647 -11.248 1.00 96.69 88 GLY A CA 1
ATOM 689 C C . GLY A 1 88 ? 0.786 -1.042 -12.630 1.00 96.69 88 GLY A C 1
ATOM 690 O O . GLY A 1 88 ? 0.816 0.181 -12.767 1.00 96.69 88 GLY A O 1
ATOM 691 N N . GLY A 1 89 ? 0.915 -1.874 -13.670 1.00 97.94 89 GLY A N 1
ATOM 692 C CA . GLY A 1 89 ? 1.110 -1.428 -15.056 1.00 97.94 89 GLY A CA 1
ATOM 693 C C . GLY A 1 89 ? 2.561 -1.046 -15.383 1.00 97.94 89 GLY A C 1
ATOM 694 O O . GLY A 1 89 ? 3.493 -1.770 -15.036 1.00 97.94 89 GLY A O 1
ATOM 695 N N . THR A 1 90 ? 2.759 0.082 -16.076 1.00 98.69 90 THR A N 1
ATOM 696 C CA . THR A 1 90 ? 4.061 0.467 -16.656 1.00 98.69 90 THR A CA 1
ATOM 697 C C . THR A 1 90 ? 4.373 1.950 -16.456 1.00 98.69 90 THR A C 1
ATOM 699 O O . THR A 1 90 ? 3.559 2.827 -16.755 1.00 98.69 90 THR A O 1
ATOM 702 N N . ASN A 1 91 ? 5.610 2.250 -16.063 1.00 98.62 91 ASN A N 1
ATOM 703 C CA . ASN A 1 91 ? 6.179 3.596 -16.076 1.00 98.62 91 ASN A CA 1
ATOM 704 C C . ASN A 1 91 ? 6.711 3.941 -17.480 1.00 98.62 91 ASN A C 1
ATOM 706 O O . ASN A 1 91 ? 7.897 3.768 -17.764 1.00 98.62 91 ASN A O 1
ATOM 710 N N . PHE A 1 92 ? 5.845 4.400 -18.386 1.00 98.50 92 PHE A N 1
ATOM 711 C CA . PHE A 1 92 ? 6.248 4.712 -19.762 1.00 98.50 92 PHE A CA 1
ATOM 712 C C . PHE A 1 92 ? 7.178 5.929 -19.876 1.00 98.50 92 PHE A C 1
ATOM 714 O O . PHE A 1 92 ? 7.049 6.929 -19.174 1.00 98.50 92 PHE A O 1
ATOM 721 N N . GLY A 1 93 ? 8.081 5.891 -20.858 1.00 97.75 93 GLY A N 1
ATOM 722 C CA . GLY A 1 93 ? 8.978 7.010 -21.136 1.00 97.75 93 GLY A CA 1
ATOM 723 C C . GLY A 1 93 ? 9.883 7.317 -19.941 1.00 97.75 93 GLY A C 1
ATOM 724 O O . GLY A 1 93 ? 10.677 6.473 -19.541 1.00 97.75 93 GLY A O 1
ATOM 725 N N . LEU A 1 94 ? 9.779 8.533 -19.400 1.00 97.81 94 LEU A N 1
ATOM 726 C CA . LEU A 1 94 ? 10.613 9.031 -18.297 1.00 97.81 94 LEU A CA 1
ATOM 727 C C . LEU A 1 94 ? 9.803 9.289 -17.015 1.00 97.81 94 LEU A C 1
ATOM 729 O O . LEU A 1 94 ? 10.132 10.189 -16.248 1.00 97.81 94 LEU A O 1
ATOM 733 N N . THR A 1 95 ? 8.717 8.542 -16.792 1.00 98.38 95 THR A N 1
ATOM 734 C CA . THR A 1 95 ? 7.850 8.729 -15.613 1.00 98.38 95 THR A CA 1
ATOM 735 C C . THR A 1 95 ? 8.281 7.917 -14.392 1.00 98.38 95 THR A C 1
ATOM 737 O O . THR A 1 95 ? 7.686 8.070 -13.328 1.00 98.38 95 THR A O 1
ATOM 740 N N . SER A 1 96 ? 9.292 7.052 -14.517 1.00 98.25 96 SER A N 1
ATOM 741 C CA . SER A 1 96 ? 9.801 6.256 -13.397 1.00 98.25 96 SER A CA 1
ATOM 742 C C . SER A 1 96 ? 10.412 7.149 -12.314 1.00 98.25 96 SER A C 1
ATOM 744 O O . SER A 1 96 ? 11.230 8.024 -12.607 1.00 98.25 96 SER A O 1
ATOM 746 N N . GLY A 1 97 ? 10.058 6.886 -11.056 1.00 98.38 97 GLY A N 1
ATOM 747 C CA . GLY A 1 97 ? 10.693 7.513 -9.899 1.00 98.38 97 GLY A CA 1
ATOM 748 C C . GLY A 1 97 ? 12.065 6.918 -9.559 1.00 98.38 97 GLY A C 1
ATOM 749 O O . GLY A 1 97 ? 12.626 6.094 -10.282 1.00 98.38 97 GLY A O 1
ATOM 750 N N . ALA A 1 98 ? 12.601 7.320 -8.410 1.00 98.00 98 ALA A N 1
ATOM 751 C CA . ALA A 1 98 ? 13.812 6.753 -7.830 1.00 98.00 98 ALA A CA 1
ATOM 752 C C . ALA A 1 98 ? 13.783 6.886 -6.306 1.00 98.00 98 ALA A C 1
ATOM 754 O O . ALA A 1 98 ? 13.158 7.803 -5.772 1.00 98.00 98 ALA A O 1
ATOM 755 N N . ASN A 1 99 ? 14.500 6.003 -5.618 1.00 96.94 99 ASN A N 1
ATOM 756 C CA . ASN A 1 99 ? 14.796 6.153 -4.198 1.00 96.94 99 ASN A CA 1
ATOM 757 C C . ASN A 1 99 ? 16.246 6.586 -3.992 1.00 96.94 99 ASN A C 1
ATOM 759 O O . ASN A 1 99 ? 17.129 6.222 -4.766 1.00 96.94 99 ASN A O 1
ATOM 763 N N . ASP A 1 100 ? 16.494 7.294 -2.893 1.00 95.44 100 ASP A N 1
ATOM 764 C CA . ASP A 1 100 ? 17.837 7.523 -2.370 1.00 95.44 100 ASP A CA 1
ATOM 765 C C . ASP A 1 100 ? 17.877 7.124 -0.893 1.00 95.44 100 ASP A C 1
ATOM 767 O O . ASP A 1 100 ? 17.178 7.689 -0.049 1.00 95.44 100 ASP A O 1
ATOM 771 N N . LYS A 1 101 ? 18.683 6.106 -0.590 1.00 87.38 101 LYS A N 1
ATOM 772 C CA . LYS A 1 101 ? 18.997 5.672 0.779 1.00 87.38 101 LYS A CA 1
ATOM 773 C C . LYS A 1 101 ? 20.513 5.632 1.006 1.00 87.38 101 LYS A C 1
ATOM 775 O O . LYS A 1 101 ? 21.026 4.696 1.610 1.00 87.38 101 LYS A O 1
ATOM 780 N N . GLY A 1 102 ? 21.224 6.628 0.474 1.00 94.56 102 GLY A N 1
ATOM 781 C CA . GLY A 1 102 ? 22.689 6.683 0.406 1.00 94.56 102 GLY A CA 1
ATOM 782 C C . GLY A 1 102 ? 23.254 6.163 -0.920 1.00 94.56 102 GLY A C 1
ATOM 783 O O . GLY A 1 102 ? 24.465 6.126 -1.118 1.00 94.56 102 GLY A O 1
ATOM 784 N N . THR A 1 103 ? 22.387 5.738 -1.834 1.00 94.56 103 THR A N 1
ATOM 785 C CA . THR A 1 103 ? 22.705 5.331 -3.205 1.00 94.56 103 THR A CA 1
ATOM 786 C C . THR A 1 103 ? 21.461 5.574 -4.047 1.00 94.56 103 THR A C 1
ATOM 788 O O . THR A 1 103 ? 20.353 5.248 -3.614 1.00 94.56 103 THR A O 1
ATOM 791 N N . TYR A 1 104 ? 21.646 6.151 -5.235 1.00 96.88 104 TYR A N 1
ATOM 792 C CA . TYR A 1 104 ? 20.562 6.389 -6.181 1.00 96.88 104 TYR A CA 1
ATOM 793 C C . TYR A 1 104 ? 20.071 5.065 -6.773 1.00 96.88 104 TYR A C 1
ATOM 795 O O . TYR A 1 104 ? 20.834 4.347 -7.418 1.00 96.88 104 TYR A O 1
ATOM 803 N N . MET A 1 105 ? 18.794 4.765 -6.557 1.00 97.56 105 MET A N 1
ATOM 804 C CA . MET A 1 105 ? 18.139 3.528 -6.975 1.00 97.56 105 MET A CA 1
ATOM 805 C C . MET A 1 105 ? 16.971 3.877 -7.909 1.00 97.56 105 MET A C 1
ATOM 807 O O . MET A 1 105 ? 15.876 4.180 -7.422 1.00 97.56 105 MET A O 1
ATOM 811 N N . PRO A 1 106 ? 17.183 3.895 -9.238 1.00 98.00 106 PRO A N 1
ATOM 812 C CA . PRO A 1 106 ? 16.120 4.194 -10.188 1.00 98.00 106 PRO A CA 1
ATOM 813 C C . PRO A 1 106 ? 15.120 3.038 -10.249 1.00 98.00 106 PRO A C 1
ATOM 815 O O . PRO A 1 106 ? 15.520 1.878 -10.386 1.00 98.00 106 PRO A O 1
ATOM 818 N N . ILE A 1 107 ? 13.829 3.366 -10.171 1.00 98.50 107 ILE A N 1
ATOM 819 C CA . ILE A 1 107 ? 12.742 2.389 -10.301 1.00 98.50 107 ILE A CA 1
ATOM 820 C C . ILE A 1 107 ? 12.687 1.899 -11.753 1.00 98.50 107 ILE A C 1
ATOM 822 O O . ILE A 1 107 ? 12.971 2.650 -12.691 1.00 98.50 107 ILE A O 1
ATOM 826 N N . THR A 1 108 ? 12.364 0.623 -11.946 1.00 98.44 108 THR A N 1
ATOM 827 C CA . THR A 1 108 ? 12.267 0.014 -13.277 1.00 98.44 108 THR A CA 1
ATOM 828 C C . THR A 1 108 ? 11.112 0.580 -14.110 1.00 98.44 108 THR A C 1
ATOM 830 O O . THR A 1 108 ? 10.161 1.174 -13.597 1.00 98.44 108 THR A O 1
ATOM 833 N N . THR A 1 109 ? 11.181 0.374 -15.429 1.00 98.69 109 THR A N 1
ATOM 834 C CA . THR A 1 109 ? 10.078 0.700 -16.350 1.00 98.69 109 THR A CA 1
ATOM 835 C C . THR A 1 109 ? 8.834 -0.127 -16.039 1.00 98.69 109 THR A C 1
ATOM 837 O O . THR A 1 109 ? 7.744 0.432 -15.964 1.00 98.69 109 THR A O 1
ATOM 840 N N . SER A 1 110 ? 8.997 -1.435 -15.821 1.00 98.31 110 SER A N 1
ATOM 841 C CA . SER A 1 110 ? 7.895 -2.275 -15.354 1.00 98.31 110 SER A CA 1
ATOM 842 C C . SER A 1 110 ? 7.459 -1.816 -13.968 1.00 98.31 110 SER A C 1
ATOM 844 O O . SER A 1 110 ? 8.303 -1.574 -13.096 1.00 98.31 110 SER A O 1
ATOM 846 N N . TYR A 1 111 ? 6.148 -1.695 -13.789 1.00 98.19 111 TYR A N 1
ATOM 847 C CA . TYR A 1 111 ? 5.504 -1.472 -12.503 1.00 98.19 111 TYR A CA 1
ATOM 848 C C . TYR A 1 111 ? 4.548 -2.628 -12.188 1.00 98.19 111 TYR A C 1
ATOM 850 O O . TYR A 1 111 ? 3.504 -2.417 -11.589 1.00 98.19 111 TYR A O 1
ATOM 858 N N . ASP A 1 112 ? 4.908 -3.850 -12.600 1.00 96.56 112 ASP A N 1
ATOM 859 C CA . ASP A 1 112 ? 4.151 -5.085 -12.348 1.00 96.56 112 ASP A CA 1
ATOM 860 C C . ASP A 1 112 ? 3.780 -5.266 -10.868 1.00 96.56 112 ASP A C 1
ATOM 862 O O . ASP A 1 112 ? 2.647 -5.614 -10.543 1.00 96.56 112 ASP A O 1
ATOM 866 N N . TYR A 1 113 ? 4.719 -4.926 -9.980 1.00 96.00 113 TYR A N 1
ATOM 867 C CA . TYR A 1 113 ? 4.545 -4.895 -8.528 1.00 96.00 113 TYR A CA 1
ATOM 868 C C . TYR A 1 113 ? 4.341 -6.275 -7.870 1.00 96.00 113 TYR A C 1
ATOM 870 O O . TYR A 1 113 ? 4.172 -6.322 -6.657 1.00 96.00 113 TYR A O 1
ATOM 878 N N . ASP A 1 114 ? 4.354 -7.384 -8.623 1.00 93.38 114 ASP A N 1
ATOM 879 C CA . ASP A 1 114 ? 3.790 -8.679 -8.200 1.00 93.38 114 ASP A CA 1
ATOM 880 C C . ASP A 1 114 ? 2.319 -8.541 -7.752 1.00 93.38 114 ASP A C 1
ATOM 882 O O . ASP A 1 114 ? 1.843 -9.185 -6.814 1.00 93.38 114 ASP A O 1
ATOM 886 N N . ALA A 1 115 ? 1.601 -7.634 -8.421 1.00 92.50 115 ALA A N 1
ATOM 887 C CA . ALA A 1 115 ? 0.210 -7.312 -8.147 1.00 92.50 115 ALA A CA 1
ATOM 888 C C . ALA A 1 115 ? -0.743 -8.478 -8.489 1.00 92.50 115 ALA A C 1
ATOM 890 O O . ALA A 1 115 ? -0.432 -9.351 -9.307 1.00 92.50 115 ALA A O 1
ATOM 891 N N . PRO A 1 116 ? -1.980 -8.472 -7.953 1.00 90.88 116 PRO A N 1
ATOM 892 C CA . PRO A 1 116 ? -3.038 -9.391 -8.359 1.00 90.88 116 PRO A CA 1
ATOM 893 C C . PRO A 1 116 ? -3.385 -9.371 -9.850 1.00 90.88 116 PRO A C 1
ATOM 895 O O . PRO A 1 116 ? -4.014 -10.324 -10.297 1.00 90.88 116 PRO A O 1
ATOM 898 N N . LEU A 1 117 ? -3.029 -8.332 -10.606 1.00 92.88 117 LEU A N 1
ATOM 899 C CA . LEU A 1 117 ? -3.001 -8.316 -12.068 1.00 92.88 117 LEU A CA 1
ATOM 900 C C . LEU A 1 117 ? -1.602 -7.912 -12.530 1.00 92.88 117 LEU A C 1
ATOM 902 O O . LEU A 1 117 ? -1.109 -6.862 -12.116 1.00 92.88 117 LEU A O 1
ATOM 906 N N . ASP A 1 118 ? -1.016 -8.704 -13.427 1.00 93.50 118 ASP A N 1
ATOM 907 C CA . ASP A 1 118 ? 0.326 -8.441 -13.953 1.00 93.50 118 ASP A CA 1
ATOM 908 C C . ASP A 1 118 ? 0.393 -7.129 -14.758 1.00 93.50 118 ASP A C 1
ATOM 910 O O . ASP A 1 118 ? -0.626 -6.485 -15.031 1.00 93.50 118 ASP A O 1
ATOM 914 N N . GLU A 1 119 ? 1.595 -6.721 -15.170 1.00 96.94 119 GLU A N 1
ATOM 915 C CA . GLU A 1 119 ? 1.818 -5.497 -15.959 1.00 96.94 119 GLU A CA 1
ATOM 916 C C . GLU A 1 119 ? 0.918 -5.395 -17.209 1.00 96.94 119 GLU A C 1
ATOM 918 O O . GLU A 1 119 ? 0.505 -4.300 -17.588 1.00 96.94 119 GLU A O 1
ATOM 923 N N . ALA A 1 120 ? 0.556 -6.524 -17.827 1.00 96.62 120 ALA A N 1
ATOM 924 C CA . ALA A 1 120 ? -0.305 -6.576 -19.008 1.00 96.62 120 ALA A CA 1
ATOM 925 C C . ALA A 1 120 ? -1.804 -6.733 -18.674 1.00 96.62 120 ALA A C 1
ATOM 927 O O . ALA A 1 120 ? -2.620 -6.902 -19.584 1.00 96.62 120 ALA A O 1
ATOM 928 N N . GLY A 1 121 ? -2.176 -6.699 -17.393 1.00 94.69 121 GLY A N 1
ATOM 929 C CA . GLY A 1 121 ? -3.553 -6.815 -16.914 1.00 94.69 121 GLY A CA 1
ATOM 930 C C . GLY A 1 121 ? -4.084 -8.249 -16.848 1.00 94.69 121 GLY A C 1
ATOM 931 O O . GLY A 1 121 ? -5.296 -8.450 -16.770 1.00 94.69 121 GLY A O 1
ATOM 932 N N . ARG A 1 122 ? -3.217 -9.264 -16.904 1.00 92.38 122 ARG A N 1
ATOM 933 C CA . ARG A 1 122 ? -3.626 -10.673 -16.813 1.00 92.38 122 ARG A CA 1
ATOM 934 C C . ARG A 1 122 ? -3.640 -11.113 -15.348 1.00 92.38 122 ARG A C 1
ATOM 936 O O . ARG A 1 122 ? -2.741 -10.737 -14.602 1.00 92.38 122 ARG A O 1
ATOM 943 N N . PRO A 1 123 ? -4.599 -11.952 -14.926 1.00 85.12 123 PRO A N 1
ATOM 944 C CA . PRO A 1 123 ? -4.594 -12.512 -13.582 1.00 85.12 123 PRO A CA 1
ATOM 945 C C . PRO A 1 123 ? -3.488 -13.579 -13.438 1.00 85.12 123 PRO A C 1
ATOM 947 O O . PRO A 1 123 ? -3.566 -14.629 -14.088 1.00 85.12 123 PRO A O 1
ATOM 950 N N . PRO A 1 124 ? -2.453 -13.375 -12.601 1.00 69.44 124 PRO A N 1
ATOM 951 C CA . PRO A 1 124 ? -1.576 -14.448 -12.156 1.00 69.44 124 PRO A CA 1
ATOM 952 C C . PRO A 1 124 ? -2.342 -15.537 -11.391 1.00 69.44 124 PRO A C 1
ATOM 954 O O . PRO A 1 124 ? -3.467 -15.378 -10.920 1.00 69.44 124 PRO A O 1
ATOM 957 N N . ARG A 1 125 ? -1.690 -16.685 -11.172 1.00 60.03 125 ARG A N 1
ATOM 958 C CA . ARG A 1 125 ? -2.258 -17.766 -10.340 1.00 60.03 125 ARG A CA 1
ATOM 959 C C . ARG A 1 125 ? -2.577 -17.316 -8.899 1.00 60.03 125 ARG A C 1
ATOM 961 O O . ARG A 1 125 ? -3.326 -18.009 -8.210 1.00 60.03 125 ARG A O 1
ATOM 968 N N . SER A 1 126 ? -2.002 -16.206 -8.431 1.00 59.31 126 SER A N 1
ATOM 969 C CA . SER A 1 126 ? -2.200 -15.623 -7.098 1.00 59.31 126 SER A CA 1
ATOM 970 C C . SER A 1 126 ? -3.531 -14.870 -6.936 1.00 59.31 126 SER A C 1
ATOM 972 O O . SER A 1 126 ? -4.075 -14.898 -5.831 1.00 59.31 126 SER A O 1
ATOM 974 N N . THR A 1 127 ? -4.120 -14.302 -8.001 1.00 61.38 127 THR A N 1
ATOM 975 C CA . THR A 1 127 ? -5.359 -13.483 -7.961 1.00 61.38 127 THR A CA 1
ATOM 976 C C . THR A 1 127 ? -6.526 -14.205 -7.282 1.00 61.38 127 THR A C 1
ATOM 978 O O . THR A 1 127 ? -7.281 -13.626 -6.500 1.00 61.38 127 THR A O 1
ATOM 981 N N . GLY A 1 128 ? -6.636 -15.519 -7.506 1.00 61.78 128 GLY A N 1
ATOM 982 C CA . GLY A 1 128 ? -7.694 -16.346 -6.928 1.00 61.78 128 GLY A CA 1
ATOM 983 C C . GLY A 1 128 ? -7.632 -16.501 -5.402 1.00 61.78 128 GLY A C 1
ATOM 984 O O . GLY A 1 128 ? -8.597 -16.986 -4.816 1.00 61.78 128 GLY A O 1
ATOM 985 N N . ARG A 1 129 ? -6.529 -16.133 -4.730 1.00 65.12 129 ARG A N 1
ATOM 986 C CA . ARG A 1 129 ? -6.421 -16.202 -3.258 1.00 65.12 129 ARG A CA 1
ATOM 987 C C . ARG A 1 129 ? -6.929 -14.930 -2.587 1.00 65.12 129 ARG A C 1
ATOM 989 O O . ARG A 1 129 ? -7.696 -15.041 -1.634 1.00 65.12 129 ARG A O 1
ATOM 996 N N . SER A 1 130 ? -6.593 -13.757 -3.120 1.00 67.75 130 SER A N 1
ATOM 997 C CA . SER A 1 130 ? -7.124 -12.480 -2.623 1.00 67.75 130 SER A CA 1
ATOM 998 C C . SER A 1 130 ? -8.647 -12.420 -2.783 1.00 67.75 130 SER A C 1
ATOM 1000 O O . SER A 1 130 ? -9.350 -12.091 -1.828 1.00 67.75 130 SER A O 1
ATOM 1002 N N . ALA A 1 131 ? -9.174 -12.871 -3.930 1.00 71.19 131 ALA A N 1
ATOM 1003 C CA . ALA A 1 131 ? -10.618 -12.976 -4.161 1.00 71.19 131 ALA A CA 1
ATOM 1004 C C . ALA A 1 131 ? -11.324 -13.887 -3.135 1.00 71.19 131 ALA A C 1
ATOM 1006 O O . ALA A 1 131 ? -12.392 -13.546 -2.632 1.00 71.19 131 ALA A O 1
ATOM 1007 N N . ARG A 1 132 ? -10.704 -15.016 -2.753 1.00 74.62 132 ARG A N 1
ATOM 1008 C CA . ARG A 1 132 ? -11.245 -15.916 -1.716 1.00 74.62 132 ARG A CA 1
ATOM 1009 C C . ARG A 1 132 ? -11.272 -15.283 -0.330 1.00 74.62 132 ARG A C 1
ATOM 1011 O O . ARG A 1 132 ? -12.209 -15.549 0.416 1.00 74.62 132 ARG A O 1
ATOM 1018 N N . SER A 1 133 ? -10.269 -14.482 0.037 1.00 77.81 133 SER A N 1
ATOM 1019 C CA . SER A 1 133 ? -10.302 -13.763 1.316 1.00 77.81 133 SER A CA 1
ATOM 1020 C C . SER A 1 133 ? -11.434 -12.742 1.334 1.00 77.81 133 SER A C 1
ATOM 1022 O O . SER A 1 133 ? -12.222 -12.760 2.271 1.00 77.81 133 SER A O 1
ATOM 1024 N N . VAL A 1 134 ? -11.594 -11.943 0.275 1.00 83.06 134 VAL A N 1
ATOM 1025 C CA . VAL A 1 134 ? -12.693 -10.967 0.170 1.00 83.06 134 VAL A CA 1
ATOM 1026 C C . VAL A 1 134 ? -14.065 -11.649 0.206 1.00 83.06 134 VAL A C 1
ATOM 1028 O O . VAL A 1 134 ? -14.935 -11.222 0.961 1.00 83.06 134 VAL A O 1
ATOM 1031 N N . GLY A 1 135 ? -14.243 -12.758 -0.518 1.00 84.50 135 GLY A N 1
ATOM 1032 C CA . GLY A 1 135 ? -15.512 -13.496 -0.570 1.00 84.50 135 GLY A CA 1
ATOM 1033 C C . GLY A 1 135 ? -15.969 -14.134 0.746 1.00 84.50 135 GLY A C 1
ATOM 1034 O O . GLY A 1 135 ? -17.083 -14.639 0.823 1.00 84.50 135 GLY A O 1
ATOM 1035 N N . ARG A 1 136 ? -15.141 -14.116 1.801 1.00 88.88 136 ARG A N 1
ATOM 1036 C CA . ARG A 1 136 ? -15.575 -14.492 3.158 1.00 88.88 136 ARG A CA 1
ATOM 1037 C C . ARG A 1 136 ? -16.323 -13.373 3.884 1.00 88.88 136 ARG A C 1
ATOM 1039 O O . ARG A 1 136 ? -17.049 -13.662 4.829 1.00 88.88 136 ARG A O 1
ATOM 1046 N N . TYR A 1 137 ? -16.142 -12.125 3.456 1.00 91.12 137 TYR A N 1
ATOM 1047 C CA . TYR A 1 137 ? -16.674 -10.929 4.120 1.00 91.12 137 TYR A CA 1
ATOM 1048 C C . TYR A 1 137 ? -17.748 -10.206 3.303 1.00 91.12 137 TYR A C 1
ATOM 1050 O O . TYR A 1 137 ? -18.396 -9.298 3.815 1.00 91.12 137 TYR A O 1
ATOM 1058 N N . THR A 1 138 ? -17.946 -10.596 2.045 1.00 90.50 138 THR A N 1
ATOM 1059 C CA . THR A 1 138 ? -19.001 -10.071 1.175 1.00 90.50 138 THR A CA 1
ATOM 1060 C C . THR A 1 138 ? -19.463 -11.146 0.204 1.00 90.50 138 THR A C 1
ATOM 1062 O O . THR A 1 138 ? -18.695 -12.040 -0.152 1.00 90.50 138 THR A O 1
ATOM 1065 N N . GLU A 1 139 ? -20.704 -11.036 -0.260 1.00 88.94 139 GLU A N 1
ATOM 1066 C CA . GLU A 1 139 ? -21.186 -11.838 -1.381 1.00 88.94 139 GLU A CA 1
ATOM 1067 C C . GLU A 1 139 ? -20.415 -11.455 -2.649 1.00 88.94 139 GLU A C 1
ATOM 1069 O O . GLU A 1 139 ? -20.208 -10.271 -2.932 1.00 88.94 139 GLU A O 1
ATOM 1074 N N . LEU A 1 140 ? -19.967 -12.467 -3.390 1.00 85.44 140 LEU A N 1
ATOM 1075 C CA . LEU A 1 140 ? -19.378 -12.301 -4.712 1.00 85.44 140 LEU A CA 1
ATOM 1076 C C . LEU A 1 140 ? -20.421 -12.695 -5.763 1.00 85.44 140 LEU A C 1
ATOM 1078 O O . LEU A 1 140 ? -21.154 -13.660 -5.535 1.00 85.44 140 LEU A O 1
ATOM 1082 N N . PRO A 1 141 ? -20.504 -11.977 -6.895 1.00 80.44 141 PRO A N 1
ATOM 1083 C CA . PRO A 1 141 ? -21.373 -12.379 -7.991 1.00 80.44 141 PRO A CA 1
ATOM 1084 C C . PRO A 1 141 ? -20.973 -13.762 -8.521 1.00 80.44 141 PRO A C 1
ATOM 1086 O O . PRO A 1 141 ? -19.795 -14.124 -8.507 1.00 80.44 141 PRO A O 1
ATOM 1089 N N . GLU A 1 142 ? -21.964 -14.524 -8.986 1.00 76.12 142 GLU A N 1
ATOM 1090 C CA . GLU A 1 142 ? -21.719 -15.740 -9.765 1.00 76.12 142 GLU A CA 1
ATOM 1091 C C . GLU A 1 142 ? -21.068 -15.351 -11.106 1.00 76.12 142 GLU A C 1
ATOM 1093 O O . GLU A 1 142 ? -21.452 -14.341 -11.703 1.00 76.12 142 GLU A O 1
ATOM 1098 N N . GLU A 1 143 ? -20.044 -16.106 -11.524 1.00 60.06 143 GLU A N 1
ATOM 1099 C CA . GLU A 1 143 ? -19.299 -15.884 -12.780 1.00 60.06 143 GLU A CA 1
ATOM 1100 C C . GLU A 1 143 ? -20.159 -16.077 -14.039 1.00 60.06 143 GLU A C 1
ATOM 1102 O O . GLU A 1 143 ? -20.956 -17.045 -14.085 1.00 60.06 143 GLU A O 1
#

Sequence (143 aa):
DQPEPWMLKRGSLPGLHMTASFGSRSDERLDTLRAHQPTGPLMSSEYWDGWFDSWGTHHHTTKAADAAADLDVLLGRGASVNLYMFHGGTNFGLTSGANDKGTYMPITTSYDYDAPLDEAGRPPRSTGRSARSVGRYTELPEE